Protein AF-A0A354SPX0-F1 (afdb_monomer_lite)

Sequence (145 aa):
MRGGDDRYDRNASGKMFSLKDVNGNTIRYYIISDTAVHVVNKATSGDYYVWKNSGDDSKAYKGDIVIPETVTHPDTKKKYKVTGLWCLNDSNGTFDQCTQLRSVYLPKYIEKIFITSMFSYCYNLRYVVINSKFKGFHGGVEISE

Foldseek 3Di:
DPPDPPLPPLPCVFDKDWDQDPVRWIWIWGDDDLAEIETAQDDPPDDDDPPPPPPPLVRADAEEEEDDQWDADPPPRDIHGYAAYDYSDQPEARRALSCRYAEYEDHQNPAAYDDDHNNHNNNNHDYYHHDPDHCDYPPDDGDDD

Structure (mmCIF, N/CA/C/O backbone):
data_AF-A0A354SPX0-F1
#
_entry.id   AF-A0A354SPX0-F1
#
loop_
_atom_site.group_PDB
_atom_site.id
_atom_site.type_symbol
_atom_site.label_atom_id
_atom_site.label_alt_id
_atom_site.label_comp_id
_atom_site.label_asym_id
_atom_site.label_entity_id
_atom_site.label_seq_id
_atom_site.pdbx_PDB_ins_code
_atom_site.Cartn_x
_atom_site.Cartn_y
_atom_site.Cartn_z
_atom_site.occupancy
_atom_site.B_iso_or_equiv
_atom_site.auth_seq_id
_atom_site.auth_comp_id
_atom_site.auth_asym_id
_atom_site.auth_atom_id
_atom_site.pdbx_PDB_model_num
ATOM 1 N N . MET A 1 1 ? -5.718 34.292 -4.334 1.00 31.50 1 MET A N 1
ATOM 2 C CA . MET A 1 1 ? -6.144 33.315 -3.311 1.00 31.50 1 MET A CA 1
ATOM 3 C C . MET A 1 1 ? -5.526 31.981 -3.697 1.00 31.50 1 MET A C 1
ATOM 5 O O . MET A 1 1 ? -5.979 31.374 -4.654 1.00 31.50 1 MET A O 1
ATOM 9 N N . ARG A 1 2 ? -4.389 31.612 -3.093 1.00 33.09 2 ARG A N 1
ATOM 10 C CA . ARG A 1 2 ? -3.736 30.325 -3.380 1.00 33.09 2 ARG A CA 1
ATOM 11 C C . ARG A 1 2 ? -4.524 29.270 -2.610 1.00 33.09 2 ARG A C 1
ATOM 13 O O . ARG A 1 2 ? -4.612 29.375 -1.390 1.00 33.09 2 ARG A O 1
ATOM 20 N N . GLY A 1 3 ? -5.177 28.372 -3.349 1.00 32.16 3 GLY A N 1
ATOM 21 C CA . GLY A 1 3 ? -5.943 27.258 -2.800 1.00 32.16 3 GLY A CA 1
ATOM 22 C C . GLY A 1 3 ? -5.096 26.478 -1.805 1.00 32.16 3 GLY A C 1
ATOM 23 O O . GLY A 1 3 ? -3.888 26.340 -2.010 1.00 32.16 3 GLY A O 1
ATOM 24 N N . GLY A 1 4 ? -5.737 26.075 -0.708 1.00 29.98 4 GLY A N 1
ATOM 25 C CA . GLY A 1 4 ? -5.129 25.319 0.376 1.00 29.98 4 GLY A CA 1
ATOM 26 C C . GLY A 1 4 ? -4.312 24.174 -0.192 1.00 29.98 4 GLY A C 1
ATOM 27 O O . GLY A 1 4 ? -4.817 23.318 -0.906 1.00 29.98 4 GLY A O 1
ATOM 28 N N . ASP A 1 5 ? -3.019 24.243 0.070 1.00 37.41 5 ASP A N 1
ATOM 29 C CA . ASP A 1 5 ? -2.096 23.160 -0.169 1.00 37.41 5 ASP A CA 1
ATOM 30 C C . ASP A 1 5 ? -2.501 22.058 0.813 1.00 37.41 5 ASP A C 1
ATOM 32 O O . ASP A 1 5 ? -2.275 22.197 2.019 1.00 37.41 5 ASP A O 1
ATOM 36 N N . ASP A 1 6 ? -3.172 21.020 0.308 1.00 41.50 6 ASP A N 1
ATOM 37 C CA . ASP A 1 6 ? -3.523 19.785 1.013 1.00 41.50 6 ASP A CA 1
ATOM 38 C C . ASP A 1 6 ? -2.241 19.004 1.362 1.00 41.50 6 ASP A C 1
ATOM 40 O O . ASP A 1 6 ? -2.118 17.817 1.047 1.00 41.50 6 ASP A O 1
ATOM 44 N N . ARG A 1 7 ? -1.260 19.671 1.996 1.00 42.81 7 ARG A N 1
ATOM 45 C CA . ARG A 1 7 ? -0.062 19.075 2.591 1.00 42.81 7 ARG A CA 1
ATOM 46 C C . ARG A 1 7 ? -0.538 18.163 3.697 1.00 42.81 7 ARG A C 1
ATOM 48 O O . ARG A 1 7 ? -0.654 18.554 4.860 1.00 42.81 7 ARG A O 1
ATOM 55 N N . TYR A 1 8 ? -0.876 16.968 3.251 1.00 48.19 8 TYR A N 1
ATOM 56 C CA . TYR A 1 8 ? -1.403 15.870 4.011 1.00 48.19 8 TYR A CA 1
ATOM 57 C C . TYR A 1 8 ? -0.534 15.684 5.247 1.00 48.19 8 TYR A C 1
ATOM 59 O O . TYR A 1 8 ? 0.693 15.749 5.164 1.00 48.19 8 TYR A O 1
ATOM 67 N N . ASP A 1 9 ? -1.201 15.565 6.390 1.00 41.53 9 ASP A N 1
ATOM 68 C CA . ASP A 1 9 ? -0.641 15.727 7.725 1.00 41.53 9 ASP A CA 1
ATOM 69 C C . ASP A 1 9 ? 0.754 15.091 7.858 1.00 41.53 9 ASP A C 1
ATOM 71 O O . ASP A 1 9 ? 0.915 13.869 7.928 1.00 41.53 9 ASP A O 1
ATOM 75 N N . ARG A 1 10 ? 1.784 15.948 7.899 1.00 45.09 10 ARG A N 1
ATOM 76 C CA . ARG A 1 10 ? 3.189 15.564 8.127 1.00 45.09 10 ARG A CA 1
ATOM 77 C C . ARG A 1 10 ? 3.398 14.916 9.505 1.00 45.09 10 ARG A C 1
ATOM 79 O O . ARG A 1 10 ? 4.503 14.472 9.800 1.00 45.09 10 ARG A O 1
ATOM 86 N N . ASN A 1 11 ? 2.335 14.808 10.307 1.00 43.41 11 ASN A N 1
ATOM 87 C CA . ASN A 1 11 ? 2.271 14.101 11.575 1.00 43.41 11 ASN A CA 1
ATOM 88 C C . ASN A 1 11 ? 1.449 12.805 11.494 1.00 43.41 11 ASN A C 1
ATOM 90 O O . ASN A 1 11 ? 0.682 12.516 12.417 1.00 43.41 11 ASN A O 1
ATOM 94 N N . ALA A 1 12 ? 1.638 11.968 10.466 1.00 48.12 12 ALA A N 1
ATOM 95 C CA . ALA A 1 12 ? 1.265 10.549 10.534 1.00 48.12 12 ALA A CA 1
ATOM 96 C C . ALA A 1 12 ? 2.129 9.814 11.591 1.00 48.12 12 ALA A C 1
ATOM 98 O O . ALA A 1 12 ? 2.920 8.924 11.305 1.00 48.12 12 ALA A O 1
ATOM 99 N N . SER A 1 13 ? 1.948 10.212 12.848 1.00 45.59 13 SER A N 1
ATOM 100 C CA . SER A 1 13 ? 2.392 9.596 14.096 1.00 45.59 13 SER A CA 1
ATOM 101 C C . SER A 1 13 ? 1.620 8.304 14.401 1.00 45.59 13 SER A C 1
ATOM 103 O O . SER A 1 13 ? 1.838 7.663 15.429 1.00 45.59 13 SER A O 1
ATOM 105 N N . GLY A 1 14 ? 0.714 7.898 13.505 1.00 60.34 14 GLY A N 1
ATOM 106 C CA . GLY A 1 14 ? -0.043 6.662 13.604 1.00 60.34 14 GLY A CA 1
ATOM 107 C C . GLY A 1 14 ? 0.868 5.444 13.493 1.00 60.34 14 GLY A C 1
ATOM 108 O O . GLY A 1 14 ? 1.741 5.367 12.635 1.00 60.34 14 GLY A O 1
ATOM 109 N N . LYS A 1 15 ? 0.651 4.455 14.358 1.00 76.31 15 LYS A N 1
ATOM 110 C CA . LYS A 1 15 ? 1.274 3.131 14.254 1.00 76.31 15 LYS A CA 1
ATOM 111 C C . LYS A 1 15 ? 1.022 2.557 12.851 1.00 76.31 15 LYS A C 1
ATOM 113 O O . LYS A 1 15 ? -0.124 2.474 12.414 1.00 76.31 15 LYS A O 1
ATOM 118 N N . MET A 1 16 ? 2.084 2.154 12.154 1.00 82.12 16 MET A N 1
ATOM 119 C CA . MET A 1 16 ? 1.961 1.431 10.887 1.00 82.12 16 MET A CA 1
ATOM 120 C C . MET A 1 16 ? 1.554 -0.015 11.167 1.00 82.12 16 MET A C 1
ATOM 122 O O . MET A 1 16 ? 2.103 -0.665 12.060 1.00 82.12 16 MET A O 1
ATOM 126 N N . PHE A 1 17 ? 0.637 -0.533 10.363 1.00 86.00 17 PHE A N 1
ATOM 127 C CA . PHE A 1 17 ? 0.220 -1.926 10.412 1.00 86.00 17 PHE A CA 1
ATOM 128 C C . PHE A 1 17 ? 0.634 -2.650 9.136 1.00 86.00 17 PHE A C 1
ATOM 130 O O . PHE A 1 17 ? 0.912 -2.036 8.103 1.00 86.00 17 PHE A O 1
ATOM 137 N N . SER A 1 18 ? 0.669 -3.977 9.208 1.00 88.31 18 SER A N 1
ATOM 138 C CA . SER A 1 18 ? 0.931 -4.810 8.045 1.00 88.31 18 SER A CA 1
ATOM 139 C C . SER A 1 18 ? 0.104 -6.083 8.055 1.00 88.31 18 SER A C 1
ATOM 141 O O . SER A 1 18 ? -0.158 -6.641 9.119 1.00 88.31 18 SER A O 1
ATOM 143 N N . LEU A 1 19 ? -0.238 -6.565 6.867 1.00 89.94 19 LEU A N 1
ATOM 144 C CA . LEU A 1 19 ? -0.911 -7.843 6.643 1.00 89.94 19 LEU A CA 1
ATOM 145 C C . LEU A 1 19 ? -0.291 -8.580 5.457 1.00 89.94 19 LEU A C 1
ATOM 147 O O . LEU A 1 19 ? 0.558 -8.028 4.757 1.00 89.94 19 LEU A O 1
ATOM 151 N N . LYS A 1 20 ? -0.733 -9.818 5.230 1.00 91.25 20 LYS A N 1
ATOM 152 C CA . LYS A 1 20 ? -0.407 -10.584 4.027 1.00 91.25 20 LYS A CA 1
ATOM 153 C C . LYS A 1 20 ? -1.553 -10.528 3.024 1.00 91.25 20 LYS A C 1
ATOM 155 O O . LYS A 1 20 ? -2.700 -10.730 3.417 1.00 91.25 20 LYS A O 1
ATOM 160 N N . ASP A 1 21 ? -1.244 -10.231 1.765 1.00 89.75 21 ASP A N 1
ATOM 161 C CA . ASP A 1 21 ? -2.204 -10.428 0.680 1.00 89.75 21 ASP A CA 1
ATOM 162 C C . ASP A 1 21 ? -2.401 -11.922 0.372 1.00 89.75 21 ASP A C 1
ATOM 164 O O . ASP A 1 21 ? -1.777 -12.795 0.983 1.00 89.75 21 ASP A O 1
ATOM 168 N N . VAL A 1 22 ? -3.273 -12.218 -0.594 1.00 88.44 22 VAL A N 1
ATOM 169 C CA . VAL A 1 22 ? -3.565 -13.595 -1.026 1.00 88.44 22 VAL A CA 1
ATOM 170 C C . VAL A 1 22 ? -2.352 -14.317 -1.627 1.00 88.44 22 VAL A C 1
ATOM 172 O O . VAL A 1 22 ? -2.333 -15.542 -1.647 1.00 88.44 22 VAL A O 1
ATOM 175 N N . ASN A 1 23 ? -1.331 -13.573 -2.060 1.00 88.44 23 ASN A N 1
ATOM 176 C CA . ASN A 1 23 ? -0.087 -14.090 -2.627 1.00 88.44 23 ASN A CA 1
ATOM 177 C C . ASN A 1 23 ? 1.051 -14.151 -1.584 1.00 88.44 23 ASN A C 1
ATOM 179 O O . ASN A 1 23 ? 2.184 -14.494 -1.917 1.00 88.44 23 ASN A O 1
ATOM 183 N N . GLY A 1 24 ? 0.779 -13.826 -0.313 1.00 87.19 24 GLY A N 1
ATOM 184 C CA . GLY A 1 24 ? 1.767 -13.828 0.769 1.00 87.19 24 GLY A CA 1
ATOM 185 C C . GLY A 1 24 ? 2.662 -12.580 0.832 1.00 87.19 24 GLY A C 1
ATOM 186 O O . GLY A 1 24 ? 3.579 -12.516 1.668 1.00 87.19 24 GLY A O 1
ATOM 187 N N . ASN A 1 25 ? 2.399 -11.558 0.015 1.00 87.31 25 ASN A N 1
ATOM 188 C CA . ASN A 1 25 ? 3.121 -10.290 0.047 1.00 87.31 25 ASN A CA 1
ATOM 189 C C . ASN A 1 25 ? 2.706 -9.455 1.252 1.00 87.31 25 ASN A C 1
ATOM 191 O O . ASN A 1 25 ? 1.548 -9.442 1.663 1.00 87.31 25 ASN A O 1
ATOM 195 N N . THR A 1 26 ? 3.656 -8.721 1.826 1.00 87.50 26 THR A N 1
ATOM 196 C CA . THR A 1 26 ? 3.363 -7.817 2.940 1.00 87.50 26 THR A CA 1
ATOM 197 C C . THR A 1 26 ? 2.763 -6.512 2.421 1.00 87.50 26 THR A C 1
ATOM 199 O O . THR A 1 26 ? 3.469 -5.737 1.785 1.00 87.50 26 THR A O 1
ATOM 202 N N . ILE A 1 27 ? 1.507 -6.230 2.767 1.00 87.19 27 ILE A N 1
ATOM 203 C CA . ILE A 1 27 ? 0.866 -4.925 2.561 1.00 87.19 27 ILE A CA 1
ATOM 204 C C . ILE A 1 27 ? 1.027 -4.098 3.829 1.00 87.19 27 ILE A C 1
ATOM 206 O O . ILE A 1 27 ? 0.723 -4.582 4.920 1.00 87.19 27 ILE A O 1
ATOM 210 N N . ARG A 1 28 ? 1.484 -2.852 3.694 1.00 87.31 28 ARG A N 1
ATOM 211 C CA . ARG A 1 28 ? 1.631 -1.903 4.808 1.00 87.31 28 ARG A CA 1
ATOM 212 C C . ARG A 1 28 ? 0.581 -0.811 4.702 1.00 87.31 28 ARG A C 1
ATOM 214 O O . ARG A 1 28 ? 0.306 -0.346 3.599 1.00 87.31 28 ARG A O 1
ATOM 221 N N . TYR A 1 29 ? 0.008 -0.400 5.828 1.00 86.38 29 TYR A N 1
ATOM 222 C CA . TYR A 1 29 ? -1.041 0.614 5.839 1.00 86.38 29 TYR A CA 1
ATOM 223 C C . TYR A 1 29 ? -1.074 1.439 7.128 1.00 86.38 29 TYR A C 1
ATOM 225 O O . TYR A 1 29 ? -0.622 0.992 8.187 1.00 86.38 29 TYR A O 1
ATOM 233 N N . TYR A 1 30 ? -1.673 2.625 7.030 1.00 85.69 30 TYR A N 1
ATOM 234 C CA . TYR A 1 30 ? -2.066 3.457 8.167 1.00 85.69 30 TYR A CA 1
ATOM 235 C C . TYR A 1 30 ? -3.582 3.551 8.255 1.00 85.69 30 TYR A C 1
ATOM 237 O O . TYR A 1 30 ? -4.271 3.564 7.235 1.00 85.69 30 TYR A O 1
ATOM 245 N N . ILE A 1 31 ? -4.091 3.624 9.482 1.00 86.75 31 ILE A N 1
ATOM 246 C CA . ILE A 1 31 ? -5.483 3.978 9.762 1.00 86.75 31 ILE A CA 1
ATOM 247 C C . ILE A 1 31 ? -5.585 5.495 9.719 1.00 86.75 31 ILE A C 1
ATOM 249 O O . ILE A 1 31 ? -4.812 6.178 10.384 1.00 86.75 31 ILE A O 1
ATOM 253 N N . ILE A 1 32 ? -6.521 5.998 8.922 1.00 82.69 32 ILE A N 1
ATOM 254 C CA . ILE A 1 32 ? -6.637 7.431 8.616 1.00 82.69 32 ILE A CA 1
ATOM 255 C C . ILE A 1 32 ? -7.912 8.043 9.198 1.00 82.69 32 ILE A C 1
ATOM 257 O O . ILE A 1 32 ? -8.027 9.252 9.348 1.00 82.69 32 ILE A O 1
ATOM 261 N N . SER A 1 33 ? -8.878 7.186 9.520 1.00 86.38 33 SER A N 1
ATOM 262 C CA . SER A 1 33 ? -10.142 7.522 10.154 1.00 86.38 33 SER A CA 1
ATOM 263 C C . SER A 1 33 ? -10.663 6.299 10.907 1.00 86.38 33 SER A C 1
ATOM 265 O O . SER A 1 33 ? -10.041 5.235 10.946 1.00 86.38 33 SER A O 1
ATOM 267 N N . ASP A 1 34 ? -11.851 6.414 11.478 1.00 87.56 34 ASP A N 1
ATOM 268 C CA . ASP A 1 34 ? -12.560 5.299 12.090 1.00 87.56 34 ASP A CA 1
ATOM 269 C C . ASP A 1 34 ? -12.955 4.179 11.106 1.00 87.56 34 ASP A C 1
ATOM 271 O O . ASP A 1 34 ? -13.322 3.095 11.557 1.00 87.56 34 ASP A O 1
ATOM 275 N N . THR A 1 35 ? -12.888 4.410 9.795 1.00 89.19 35 THR A N 1
ATOM 276 C CA . THR A 1 35 ? -13.458 3.532 8.759 1.00 89.19 35 THR A CA 1
ATOM 277 C C . THR A 1 35 ? -12.514 3.251 7.593 1.00 89.19 35 THR A C 1
ATOM 279 O O . THR A 1 35 ? -12.772 2.324 6.818 1.00 89.19 35 THR A O 1
ATOM 282 N N . ALA A 1 36 ? -11.416 3.997 7.472 1.00 88.19 36 ALA A N 1
ATOM 283 C CA . ALA A 1 36 ? -10.551 3.971 6.302 1.00 88.19 36 ALA A CA 1
ATOM 284 C C . ALA A 1 36 ? -9.070 3.758 6.640 1.00 88.19 36 ALA A C 1
ATOM 286 O O . ALA A 1 36 ? -8.561 4.192 7.679 1.00 88.19 36 ALA A O 1
ATOM 287 N N . VAL A 1 37 ? -8.378 3.093 5.714 1.00 87.88 37 VAL A N 1
ATOM 288 C CA . VAL A 1 37 ? -6.927 2.915 5.713 1.00 87.88 37 VAL A CA 1
ATOM 289 C C . VAL A 1 37 ? -6.335 3.257 4.358 1.00 87.88 37 VAL A C 1
ATOM 291 O O . VAL A 1 37 ? -6.988 3.126 3.318 1.00 87.88 37 VAL A O 1
ATOM 294 N N . HIS A 1 38 ? -5.067 3.645 4.381 1.00 86.19 38 HIS A N 1
ATOM 295 C CA . HIS A 1 38 ? -4.285 3.921 3.186 1.00 86.19 38 HIS A CA 1
ATOM 296 C C . HIS A 1 38 ? -3.046 3.040 3.135 1.00 86.19 38 HIS A C 1
ATOM 298 O O . HIS A 1 38 ? -2.354 2.878 4.142 1.00 86.19 38 HIS A O 1
ATOM 304 N N . VAL A 1 39 ? -2.782 2.462 1.962 1.00 86.31 39 VAL A N 1
ATOM 305 C CA . VAL A 1 39 ? -1.620 1.595 1.725 1.00 86.31 39 VAL A CA 1
ATOM 306 C C . VAL A 1 39 ? -0.393 2.436 1.403 1.00 86.31 39 VAL A C 1
ATOM 308 O O . VAL A 1 39 ? -0.484 3.440 0.698 1.00 86.31 39 VAL A O 1
ATOM 311 N N . VAL A 1 40 ? 0.760 2.001 1.909 1.00 80.19 40 VAL A N 1
ATOM 312 C CA . VAL A 1 40 ? 2.044 2.698 1.781 1.00 80.19 40 VAL A CA 1
ATOM 313 C C . VAL A 1 40 ? 3.167 1.746 1.362 1.00 80.19 40 VAL A C 1
ATOM 315 O O . VAL A 1 40 ? 3.093 0.536 1.590 1.00 80.19 40 VAL A O 1
ATOM 318 N N . ASN A 1 41 ? 4.227 2.285 0.753 1.00 72.75 41 ASN A N 1
ATOM 319 C CA . ASN A 1 41 ? 5.398 1.505 0.328 1.00 72.75 41 ASN A CA 1
ATOM 320 C C . ASN A 1 41 ? 6.382 1.259 1.479 1.00 72.75 41 ASN A C 1
ATOM 322 O O . ASN A 1 41 ? 6.812 0.132 1.717 1.00 72.75 41 ASN A O 1
ATOM 326 N N . LYS A 1 42 ? 6.719 2.295 2.254 1.00 67.06 42 LYS A N 1
ATOM 327 C CA . LYS A 1 42 ? 7.857 2.254 3.179 1.00 67.06 42 LYS A CA 1
ATOM 328 C C . LYS A 1 42 ? 7.493 2.830 4.541 1.00 67.06 42 LYS A C 1
ATOM 330 O O . LYS A 1 42 ? 6.937 3.916 4.628 1.00 67.06 42 LYS A O 1
ATOM 335 N N . ALA A 1 43 ? 7.851 2.095 5.594 1.00 48.66 43 ALA A N 1
ATOM 336 C CA . ALA A 1 43 ? 7.910 2.642 6.940 1.00 48.66 43 ALA A CA 1
ATOM 337 C C . ALA A 1 43 ? 8.966 3.747 6.949 1.00 48.66 43 ALA A C 1
ATOM 339 O O . ALA A 1 43 ? 10.138 3.477 6.668 1.00 48.66 43 ALA A O 1
ATOM 340 N N . THR A 1 44 ? 8.563 4.967 7.272 1.00 44.41 44 THR A N 1
ATOM 341 C CA . THR A 1 44 ? 9.479 5.995 7.749 1.00 44.41 44 THR A CA 1
ATOM 342 C C . THR A 1 44 ? 10.081 5.485 9.056 1.00 44.41 44 THR A C 1
ATOM 344 O O . THR A 1 44 ? 9.488 5.606 10.124 1.00 44.41 44 THR A O 1
ATOM 347 N N . SER A 1 45 ? 11.258 4.855 8.994 1.00 41.47 45 SER A N 1
ATOM 348 C CA . SER A 1 45 ? 12.166 4.978 10.133 1.00 41.47 45 SER A CA 1
ATOM 349 C C . SER A 1 45 ? 12.425 6.471 10.274 1.00 41.47 45 SER A C 1
ATOM 351 O O . SER A 1 45 ? 12.706 7.099 9.253 1.00 41.47 45 SER A O 1
ATOM 353 N N . GLY A 1 46 ? 12.221 6.999 11.480 1.00 43.72 46 GLY A N 1
ATOM 354 C CA . GLY A 1 46 ? 12.262 8.421 11.798 1.00 43.72 46 GLY A CA 1
ATOM 355 C C . GLY A 1 46 ? 13.317 9.197 11.016 1.00 43.72 46 GLY A C 1
ATOM 356 O O . GLY A 1 46 ? 14.412 8.702 10.760 1.00 43.72 46 GLY A O 1
ATOM 357 N N . ASP A 1 47 ? 12.926 10.414 10.666 1.00 34.25 47 ASP A N 1
ATOM 358 C CA . ASP A 1 47 ? 13.747 11.450 10.056 1.00 34.25 47 ASP A CA 1
ATOM 359 C C . ASP A 1 47 ? 13.968 11.310 8.546 1.00 34.25 47 ASP A C 1
ATOM 361 O O . ASP A 1 47 ? 14.858 10.626 8.057 1.00 34.25 47 ASP A O 1
ATOM 365 N N . TYR A 1 48 ? 13.175 12.111 7.828 1.00 39.69 48 TYR A N 1
ATOM 366 C CA . TYR A 1 48 ? 13.522 12.725 6.549 1.00 39.69 48 TYR A CA 1
ATOM 367 C C . TYR A 1 48 ? 13.637 11.803 5.323 1.00 39.69 48 TYR A C 1
ATOM 369 O O . TYR A 1 48 ? 14.375 10.829 5.300 1.00 39.69 48 TYR A O 1
ATOM 377 N N . TYR A 1 49 ? 12.904 12.173 4.266 1.00 43.25 49 TYR A N 1
ATOM 378 C CA . TYR A 1 49 ? 13.045 11.794 2.853 1.00 43.25 49 TYR A CA 1
ATOM 379 C C . TYR A 1 49 ? 14.319 11.021 2.489 1.00 43.25 49 TYR A C 1
ATOM 381 O O . TYR A 1 49 ? 15.237 11.563 1.871 1.00 43.25 49 TYR A O 1
ATOM 389 N N . VAL A 1 50 ? 14.370 9.724 2.791 1.00 37.50 50 VAL A N 1
ATOM 390 C CA . VAL A 1 50 ? 15.446 8.910 2.247 1.00 37.50 50 VAL A CA 1
ATOM 391 C C . VAL A 1 50 ? 15.003 8.436 0.873 1.00 37.50 50 VAL A C 1
ATOM 393 O O . VAL A 1 50 ? 14.443 7.343 0.724 1.00 37.50 50 VAL A O 1
ATOM 396 N N . TRP A 1 51 ? 15.322 9.263 -0.131 1.00 38.66 51 TRP A N 1
ATOM 397 C CA . TRP A 1 51 ? 15.686 8.814 -1.475 1.00 38.66 51 TRP A CA 1
ATOM 398 C C . TRP A 1 51 ? 16.920 7.929 -1.329 1.00 38.66 51 TRP A C 1
ATOM 400 O O . TRP A 1 51 ? 18.057 8.293 -1.621 1.00 38.66 51 TRP A O 1
ATOM 410 N N . LYS A 1 52 ? 16.713 6.759 -0.737 1.00 40.53 52 LYS A N 1
ATOM 411 C CA . LYS A 1 52 ? 17.743 5.757 -0.681 1.00 40.53 52 LYS A CA 1
ATOM 412 C C . LYS A 1 52 ? 17.603 5.023 -1.995 1.00 40.53 52 LYS A C 1
ATOM 414 O O . LYS A 1 52 ? 16.922 4.012 -2.078 1.00 40.53 52 LYS A O 1
ATOM 419 N N . ASN A 1 53 ? 18.372 5.520 -2.954 1.00 43.56 53 ASN A N 1
ATOM 420 C CA . ASN A 1 53 ? 19.107 4.729 -3.933 1.00 43.56 53 ASN A CA 1
ATOM 421 C C . ASN A 1 53 ? 20.000 3.666 -3.229 1.00 43.56 53 ASN A C 1
ATOM 423 O O . ASN A 1 53 ? 21.133 3.417 -3.619 1.00 43.56 53 ASN A O 1
ATOM 427 N N . SER A 1 54 ? 19.551 3.084 -2.113 1.00 43.66 54 SER A N 1
ATOM 428 C CA . SER A 1 54 ? 20.118 1.868 -1.572 1.00 43.66 54 SER A CA 1
ATOM 429 C C . SER A 1 54 ? 19.296 0.782 -2.221 1.00 43.66 54 SER A C 1
ATOM 431 O O . SER A 1 54 ? 18.100 0.721 -1.937 1.00 43.66 54 SER A O 1
ATOM 433 N N . GLY A 1 55 ? 19.911 -0.046 -3.060 1.00 47.69 55 GLY A N 1
ATOM 434 C CA . GLY A 1 55 ? 19.320 -1.259 -3.634 1.00 47.69 55 GLY A CA 1
ATOM 435 C C . GLY A 1 55 ? 18.903 -2.311 -2.594 1.00 47.69 55 GLY A C 1
ATOM 436 O O . GLY A 1 55 ? 19.067 -3.505 -2.815 1.00 47.69 55 GLY A O 1
ATOM 437 N N . ASP A 1 56 ? 18.394 -1.879 -1.440 1.00 54.84 56 ASP A N 1
ATOM 438 C CA . ASP A 1 56 ? 17.681 -2.683 -0.471 1.00 54.84 56 ASP A CA 1
ATOM 439 C C . ASP A 1 56 ? 16.219 -2.825 -0.918 1.00 54.84 56 ASP A C 1
ATOM 441 O O . ASP A 1 56 ? 15.278 -2.266 -0.347 1.00 54.84 56 ASP A O 1
ATOM 445 N N . ASP A 1 57 ? 16.046 -3.636 -1.957 1.00 59.97 57 ASP A N 1
ATOM 446 C CA . ASP A 1 57 ? 14.752 -4.107 -2.436 1.00 59.97 57 ASP A CA 1
ATOM 447 C C . ASP A 1 57 ? 14.065 -5.029 -1.413 1.00 59.97 57 ASP A C 1
ATOM 449 O O . ASP A 1 57 ? 12.985 -5.548 -1.693 1.00 59.97 57 ASP A O 1
ATOM 453 N N . SER A 1 58 ? 14.647 -5.313 -0.235 1.00 64.12 58 SER A N 1
ATOM 454 C CA . SER A 1 58 ? 14.075 -6.284 0.716 1.00 64.12 58 SER A CA 1
ATOM 455 C C . SER A 1 58 ? 12.667 -5.910 1.181 1.00 64.12 58 SER A C 1
ATOM 457 O O . SER A 1 58 ? 11.886 -6.790 1.545 1.00 64.12 58 SER A O 1
ATOM 459 N N . LYS A 1 59 ? 12.320 -4.617 1.136 1.00 65.56 59 LYS A N 1
ATOM 460 C CA . LYS A 1 59 ? 11.013 -4.101 1.563 1.00 65.56 59 LYS A CA 1
ATOM 461 C C . LYS A 1 59 ? 10.138 -3.586 0.425 1.00 65.56 59 LYS A C 1
ATOM 463 O O . LYS A 1 59 ? 8.971 -3.305 0.707 1.00 65.56 59 LYS A O 1
ATOM 468 N N . ALA A 1 60 ? 10.665 -3.488 -0.796 1.00 75.88 60 ALA A N 1
ATOM 469 C CA . ALA A 1 60 ? 9.899 -3.105 -1.976 1.00 75.88 60 ALA A CA 1
ATOM 470 C C . ALA A 1 60 ? 8.839 -4.166 -2.301 1.00 75.88 60 ALA A C 1
ATOM 472 O O . ALA A 1 60 ? 8.999 -5.346 -1.972 1.00 75.88 60 ALA A O 1
ATOM 473 N N . TYR A 1 61 ? 7.755 -3.751 -2.951 1.00 84.62 61 TYR A N 1
ATOM 474 C CA . TYR A 1 61 ? 6.769 -4.688 -3.472 1.00 84.62 61 TYR A CA 1
ATOM 475 C C . TYR A 1 61 ? 7.372 -5.523 -4.613 1.00 84.62 61 TYR A C 1
ATOM 477 O O . TYR A 1 61 ? 8.106 -5.006 -5.457 1.00 84.62 61 TYR A O 1
ATOM 485 N N . LYS A 1 62 ? 7.076 -6.827 -4.631 1.00 86.81 62 LYS A N 1
ATOM 486 C CA . LYS A 1 62 ? 7.617 -7.790 -5.603 1.00 86.81 62 LYS A CA 1
ATOM 487 C C . LYS A 1 62 ? 6.515 -8.708 -6.102 1.00 86.81 62 LYS A C 1
ATOM 489 O O . LYS A 1 62 ? 5.589 -9.011 -5.359 1.00 86.81 62 LYS A O 1
ATOM 494 N N . GLY A 1 63 ? 6.661 -9.200 -7.329 1.00 90.31 63 GLY A N 1
ATOM 495 C CA . GLY A 1 63 ? 5.716 -10.144 -7.911 1.00 90.31 63 GLY A CA 1
ATOM 496 C C . GLY A 1 63 ? 4.334 -9.531 -8.107 1.00 90.31 63 GLY A C 1
ATOM 497 O O . GLY A 1 63 ? 4.218 -8.390 -8.546 1.00 90.31 63 GLY A O 1
ATOM 498 N N . ASP A 1 64 ? 3.299 -10.309 -7.822 1.00 91.56 64 ASP A N 1
ATOM 499 C CA . ASP A 1 64 ? 1.912 -9.927 -8.061 1.00 91.56 64 ASP A CA 1
ATOM 500 C C . ASP A 1 64 ? 1.275 -9.479 -6.748 1.00 91.56 64 ASP A C 1
ATOM 502 O O . ASP A 1 64 ? 1.107 -10.290 -5.839 1.00 91.56 64 ASP A O 1
ATOM 506 N N . ILE A 1 65 ? 0.944 -8.194 -6.636 1.00 91.00 65 ILE A N 1
ATOM 507 C CA . ILE A 1 65 ? 0.403 -7.588 -5.417 1.00 91.00 65 ILE A CA 1
ATOM 508 C C . ILE A 1 65 ? -1.109 -7.479 -5.514 1.00 91.00 65 ILE A C 1
ATOM 510 O O . ILE A 1 65 ? -1.632 -6.843 -6.429 1.00 91.00 65 ILE A O 1
ATOM 514 N N . VAL A 1 66 ? -1.812 -8.026 -4.525 1.00 91.31 66 VAL A N 1
ATOM 515 C CA . VAL A 1 66 ? -3.270 -7.917 -4.425 1.00 91.31 66 VAL A CA 1
ATOM 516 C C . VAL A 1 66 ? -3.634 -7.092 -3.204 1.00 91.31 66 VAL A C 1
ATOM 518 O O . VAL A 1 66 ? -3.579 -7.558 -2.069 1.00 91.31 66 VAL A O 1
ATOM 521 N N . ILE A 1 67 ? -4.033 -5.843 -3.419 1.00 90.56 67 ILE A N 1
ATOM 522 C CA . ILE A 1 67 ? -4.448 -4.988 -2.314 1.00 90.56 67 ILE A CA 1
ATOM 523 C C . ILE A 1 67 ? -5.900 -5.344 -1.951 1.00 90.56 67 ILE A C 1
ATOM 525 O O . ILE A 1 67 ? -6.784 -5.265 -2.807 1.00 90.56 67 ILE A O 1
ATOM 529 N N . PRO A 1 68 ? -6.183 -5.745 -0.699 1.00 91.38 68 PRO A N 1
ATOM 530 C CA . PRO A 1 68 ? -7.527 -6.159 -0.315 1.00 91.38 68 PRO A CA 1
ATOM 531 C C . PRO A 1 68 ? -8.486 -4.965 -0.244 1.00 91.38 68 PRO A C 1
ATOM 533 O O . PRO A 1 68 ? -8.081 -3.835 0.009 1.00 91.38 68 PRO A O 1
ATOM 536 N N . GLU A 1 69 ? -9.789 -5.214 -0.387 1.00 89.88 69 GLU A N 1
ATOM 537 C CA . GLU A 1 69 ? -10.812 -4.169 -0.207 1.00 89.88 69 GLU A CA 1
ATOM 538 C C . GLU A 1 69 ? -10.911 -3.669 1.236 1.00 89.88 69 GLU A C 1
ATOM 540 O O . GLU A 1 69 ? -11.283 -2.520 1.490 1.00 89.88 69 GLU A O 1
ATOM 545 N N . THR A 1 70 ? -10.602 -4.552 2.184 1.00 92.19 70 THR A N 1
ATOM 546 C CA . THR A 1 70 ? -10.673 -4.272 3.611 1.00 92.19 70 THR A CA 1
ATOM 547 C C . THR A 1 70 ? -9.501 -4.888 4.344 1.00 92.19 70 THR A C 1
ATOM 549 O O . THR A 1 70 ? -9.078 -5.996 4.020 1.00 92.19 70 THR A O 1
ATOM 552 N N . VAL A 1 71 ? -9.053 -4.220 5.398 1.00 92.00 71 VAL A N 1
ATOM 553 C CA . VAL A 1 71 ? -8.069 -4.750 6.343 1.00 92.00 71 VAL A CA 1
ATOM 554 C C . VAL A 1 71 ? -8.714 -4.943 7.707 1.00 92.00 71 VAL A C 1
ATOM 556 O O . VAL A 1 71 ? -9.668 -4.246 8.056 1.00 92.00 71 VAL A O 1
ATOM 559 N N . THR A 1 72 ? -8.197 -5.887 8.488 1.00 93.31 72 THR A N 1
ATOM 560 C CA . THR A 1 72 ? -8.655 -6.140 9.860 1.00 93.31 72 THR A CA 1
ATOM 561 C C . THR A 1 72 ? -7.543 -5.759 10.824 1.00 93.31 72 THR A C 1
ATOM 563 O O . THR A 1 72 ? -6.426 -6.254 10.697 1.00 93.31 72 THR A O 1
ATOM 566 N N . HIS A 1 73 ? -7.837 -4.888 11.789 1.00 90.25 73 HIS A N 1
ATOM 567 C CA . HIS A 1 73 ? -6.873 -4.508 12.815 1.00 90.25 73 HIS A CA 1
ATOM 568 C C . HIS A 1 73 ? -6.437 -5.744 13.618 1.00 90.25 73 HIS A C 1
ATOM 570 O O . HIS A 1 73 ? -7.303 -6.499 14.073 1.00 90.25 73 HIS A O 1
ATOM 576 N N . PRO A 1 74 ? -5.125 -5.954 13.838 1.00 86.62 74 PRO A N 1
ATOM 577 C CA . PRO A 1 74 ? -4.619 -7.164 14.487 1.00 86.62 74 PRO A CA 1
ATOM 578 C C . PRO A 1 74 ? -5.169 -7.339 15.907 1.00 86.62 74 PRO A C 1
ATOM 580 O O . PRO A 1 74 ? -5.634 -8.430 16.239 1.00 86.62 74 PRO A O 1
ATOM 583 N N . ASP A 1 75 ? -5.193 -6.256 16.689 1.00 88.94 75 ASP A N 1
ATOM 584 C CA . ASP A 1 75 ? -5.639 -6.278 18.089 1.00 88.94 75 ASP A CA 1
ATOM 585 C C . ASP A 1 75 ? -7.171 -6.174 18.220 1.00 88.94 75 ASP A C 1
ATOM 587 O O . ASP A 1 75 ? -7.823 -7.094 18.703 1.00 88.94 75 ASP A O 1
ATOM 591 N N . THR A 1 76 ? -7.776 -5.087 17.727 1.00 90.88 76 THR A N 1
ATOM 592 C CA . THR A 1 76 ? -9.208 -4.792 17.938 1.00 90.88 76 THR A CA 1
ATOM 593 C C . THR A 1 76 ? -10.165 -5.586 17.050 1.00 90.88 76 THR A C 1
ATOM 595 O O . THR A 1 76 ? -11.375 -5.515 17.245 1.00 90.88 76 THR A O 1
ATOM 598 N N . LYS A 1 77 ? -9.656 -6.288 16.027 1.00 92.69 77 LYS A N 1
ATOM 599 C CA . LYS A 1 77 ? -10.445 -6.971 14.980 1.00 92.69 77 LYS A CA 1
ATOM 600 C C . LYS A 1 77 ? -11.398 -6.062 14.194 1.00 92.69 77 LYS A C 1
ATOM 602 O O . LYS A 1 77 ? -12.197 -6.546 13.391 1.00 92.69 77 LYS A O 1
ATOM 607 N N . LYS A 1 78 ? -11.293 -4.742 14.363 1.00 93.44 78 LYS A N 1
ATOM 608 C CA . LYS A 1 78 ? -12.077 -3.768 13.606 1.00 93.44 78 LYS A CA 1
ATOM 609 C C . LYS A 1 78 ? -11.674 -3.800 12.132 1.00 93.44 78 LYS A C 1
ATOM 611 O O . LYS A 1 78 ? -10.488 -3.871 11.808 1.00 93.44 78 LYS A O 1
ATOM 616 N N . LYS A 1 79 ? -12.669 -3.753 11.244 1.00 94.69 79 LYS A N 1
ATOM 617 C CA . LYS A 1 79 ? -12.474 -3.733 9.791 1.00 94.69 79 LYS A CA 1
ATOM 618 C C . LYS A 1 79 ? -12.435 -2.301 9.268 1.00 94.69 79 LYS A C 1
ATOM 620 O O . LYS A 1 79 ? -13.239 -1.473 9.688 1.00 94.69 79 LYS A O 1
ATOM 625 N N . TYR A 1 80 ? -11.543 -2.051 8.318 1.00 92.56 80 TYR A N 1
ATOM 626 C CA . TYR A 1 80 ? -11.375 -0.764 7.645 1.00 92.56 80 TYR A CA 1
ATOM 627 C C . TYR A 1 80 ? -11.360 -0.972 6.137 1.00 92.56 80 TYR A C 1
ATOM 629 O O . TYR A 1 80 ? -10.837 -1.982 5.667 1.00 92.56 80 TYR A O 1
ATOM 637 N N . LYS A 1 81 ? -11.905 -0.021 5.378 1.00 92.25 81 LYS A N 1
ATOM 638 C CA . LYS A 1 81 ? -11.840 -0.020 3.911 1.00 92.25 81 LYS A CA 1
ATOM 639 C C . LYS A 1 81 ? -10.498 0.528 3.441 1.00 92.25 81 LYS A C 1
ATOM 641 O O . LYS A 1 81 ? -10.008 1.502 4.005 1.00 92.25 81 LYS A O 1
ATOM 646 N N . VAL A 1 82 ? -9.935 -0.061 2.389 1.00 88.88 82 VAL A N 1
ATOM 647 C CA . VAL A 1 82 ? -8.767 0.507 1.706 1.00 88.88 82 VAL A CA 1
ATOM 648 C C . VAL A 1 82 ? -9.244 1.565 0.719 1.00 88.88 82 VAL A C 1
ATOM 650 O O . VAL A 1 82 ? -9.816 1.231 -0.317 1.00 88.88 82 VAL A O 1
ATOM 653 N N . THR A 1 83 ? -9.037 2.835 1.061 1.00 85.94 83 THR A N 1
ATOM 654 C CA . THR A 1 83 ? -9.598 3.980 0.319 1.00 85.94 83 THR A CA 1
ATOM 655 C C . THR A 1 83 ? -8.580 4.742 -0.513 1.00 85.94 83 THR A C 1
ATOM 657 O O . THR A 1 83 ? -8.951 5.584 -1.332 1.00 85.94 83 THR A O 1
ATOM 660 N N . GLY A 1 84 ? -7.294 4.446 -0.346 1.00 82.31 84 GLY A N 1
ATOM 661 C CA . GLY A 1 84 ? -6.266 5.092 -1.137 1.00 82.31 84 GLY A CA 1
ATOM 662 C C . GLY A 1 84 ? -4.891 4.469 -1.003 1.00 82.31 84 GLY A C 1
ATOM 663 O O . GLY A 1 84 ? -4.613 3.630 -0.140 1.00 82.31 84 GLY A O 1
ATOM 664 N N . LEU A 1 85 ? -4.036 4.925 -1.907 1.00 81.19 85 LEU A N 1
ATOM 665 C CA . LEU A 1 85 ? -2.611 4.657 -1.928 1.00 81.19 85 LEU A CA 1
ATOM 666 C C . LEU A 1 85 ? -1.904 5.970 -1.648 1.00 81.19 85 LEU A C 1
ATOM 668 O O . LEU A 1 85 ? -2.212 6.979 -2.286 1.00 81.19 85 LEU A O 1
ATOM 672 N N . TRP A 1 86 ? -0.992 5.961 -0.685 1.00 73.81 86 TRP A N 1
ATOM 673 C CA . TRP A 1 86 ? -0.226 7.143 -0.328 1.00 73.81 86 TRP A CA 1
ATOM 674 C C . TRP A 1 86 ? 1.262 6.900 -0.433 1.00 73.81 86 TRP A C 1
ATOM 676 O O . TRP A 1 86 ? 1.779 5.827 -0.095 1.00 73.81 86 TRP A O 1
ATOM 686 N N . CYS A 1 87 ? 1.951 7.943 -0.877 1.00 62.34 87 CYS A N 1
ATOM 687 C CA . CYS A 1 87 ? 3.333 8.126 -0.515 1.00 62.34 87 CYS A CA 1
ATOM 688 C C . CYS A 1 87 ? 3.412 9.091 0.659 1.00 62.34 87 CYS A C 1
ATOM 690 O O . CYS A 1 87 ? 2.663 10.059 0.736 1.00 62.34 87 CYS A O 1
ATOM 692 N N . LEU A 1 88 ? 4.332 8.812 1.574 1.00 55.75 88 LEU A N 1
ATOM 693 C CA . LEU A 1 88 ? 4.597 9.657 2.735 1.00 55.75 88 LEU A CA 1
ATOM 694 C C . LEU A 1 88 ? 5.471 10.875 2.377 1.00 55.75 88 LEU A C 1
ATOM 696 O O . LEU A 1 88 ? 5.873 11.616 3.269 1.00 55.75 88 LEU A O 1
ATOM 700 N N . ASN A 1 89 ? 5.820 11.047 1.098 1.00 56.88 89 ASN A N 1
ATOM 701 C CA . ASN A 1 89 ? 6.678 12.111 0.603 1.00 56.88 89 ASN A CA 1
ATOM 702 C C . ASN A 1 89 ? 6.202 12.660 -0.756 1.00 56.88 89 ASN A C 1
ATOM 704 O O . ASN A 1 89 ? 5.614 11.933 -1.553 1.00 56.88 89 ASN A O 1
ATOM 708 N N . ASP A 1 90 ? 6.496 13.938 -1.017 1.00 54.88 90 ASP A N 1
ATOM 709 C CA . ASP A 1 90 ? 6.076 14.674 -2.224 1.00 54.88 90 ASP A CA 1
ATOM 710 C C . ASP A 1 90 ? 6.781 14.217 -3.520 1.00 54.88 90 ASP A C 1
ATOM 712 O O . ASP A 1 90 ? 6.474 14.713 -4.603 1.00 54.88 90 ASP A O 1
ATOM 716 N N . SER A 1 91 ? 7.747 13.295 -3.436 1.00 56.00 91 SER A N 1
ATOM 717 C CA . SER A 1 91 ? 8.643 12.960 -4.550 1.00 56.00 91 SER A CA 1
ATOM 718 C C . SER A 1 91 ? 8.517 11.532 -5.083 1.00 56.00 91 SER A C 1
ATOM 720 O O . SER A 1 91 ? 9.018 11.263 -6.174 1.00 56.00 91 SER A O 1
ATOM 722 N N . ASN A 1 92 ? 7.888 10.608 -4.351 1.00 63.69 92 ASN A N 1
ATOM 723 C CA . ASN A 1 92 ? 7.841 9.197 -4.734 1.00 63.69 92 ASN A CA 1
ATOM 724 C C . ASN A 1 92 ? 6.403 8.676 -4.726 1.00 63.69 92 ASN A C 1
ATOM 726 O O . ASN A 1 92 ? 5.521 9.215 -4.073 1.00 63.69 92 ASN A O 1
ATOM 730 N N . GLY A 1 93 ? 6.161 7.609 -5.472 1.00 71.38 93 GLY A N 1
ATOM 731 C CA . GLY A 1 93 ? 4.906 6.873 -5.511 1.00 71.38 93 GLY A CA 1
ATOM 732 C C . GLY A 1 93 ? 4.829 5.697 -4.534 1.00 71.38 93 GLY A C 1
ATOM 733 O O . GLY A 1 93 ? 5.851 5.150 -4.124 1.00 71.38 93 GLY A O 1
ATOM 734 N N . THR A 1 94 ? 3.618 5.206 -4.236 1.00 77.69 94 THR A N 1
ATOM 735 C CA . THR A 1 94 ? 3.410 3.975 -3.435 1.00 77.69 94 THR A CA 1
ATOM 736 C C . THR A 1 94 ? 4.064 2.727 -4.040 1.00 77.69 94 THR A C 1
ATOM 738 O O . THR A 1 94 ? 4.334 1.779 -3.310 1.00 77.69 94 THR A O 1
ATOM 741 N N . PHE A 1 95 ? 4.353 2.711 -5.339 1.00 82.00 95 PHE A N 1
ATOM 742 C CA . PHE A 1 95 ? 5.088 1.628 -5.993 1.00 82.00 95 PHE A CA 1
ATOM 743 C C . PHE A 1 95 ? 6.378 2.107 -6.656 1.00 82.00 95 PHE A C 1
ATOM 745 O O . PHE A 1 95 ? 6.994 1.344 -7.387 1.00 82.00 95 PHE A O 1
ATOM 752 N N . ASP A 1 96 ? 6.830 3.331 -6.385 1.00 77.69 96 ASP A N 1
ATOM 753 C CA . ASP A 1 96 ? 8.061 3.852 -6.976 1.00 77.69 96 ASP A CA 1
ATOM 754 C C . ASP A 1 96 ? 9.255 2.918 -6.716 1.00 77.69 96 ASP A C 1
ATOM 756 O O . ASP A 1 96 ? 9.407 2.366 -5.622 1.00 77.69 96 ASP A O 1
ATOM 760 N N . GLN A 1 97 ? 10.052 2.703 -7.766 1.00 78.88 97 GLN A N 1
ATOM 761 C CA . GLN A 1 97 ? 11.228 1.830 -7.808 1.00 78.88 97 GLN A CA 1
ATOM 762 C C . GLN A 1 97 ? 10.978 0.365 -7.415 1.00 78.88 97 GLN A C 1
ATOM 764 O O . GLN A 1 97 ? 11.920 -0.363 -7.105 1.00 78.88 97 GLN A O 1
ATOM 769 N N . CYS A 1 98 ? 9.737 -0.128 -7.469 1.00 81.75 98 CYS A N 1
ATOM 770 C CA . CYS A 1 98 ? 9.463 -1.552 -7.270 1.00 81.75 98 CYS A CA 1
ATOM 771 C C . CYS A 1 98 ? 9.855 -2.351 -8.526 1.00 81.75 98 CYS A C 1
ATOM 773 O O . CYS A 1 98 ? 9.014 -2.799 -9.302 1.00 81.75 98 CYS A O 1
ATOM 775 N N . THR A 1 99 ? 11.161 -2.528 -8.744 1.00 84.25 99 THR A N 1
ATOM 776 C CA . THR A 1 99 ? 11.727 -3.113 -9.972 1.00 84.25 99 THR A CA 1
ATOM 777 C C . THR A 1 99 ? 11.282 -4.552 -10.215 1.00 84.25 99 THR A C 1
ATOM 779 O O . THR A 1 99 ? 11.222 -4.978 -11.361 1.00 84.25 99 THR A O 1
ATOM 782 N N . GLN A 1 100 ? 10.944 -5.301 -9.163 1.00 86.69 100 GLN A N 1
ATOM 783 C CA . GLN A 1 100 ? 10.500 -6.701 -9.223 1.00 86.69 100 GLN A CA 1
ATOM 784 C C . GLN A 1 100 ? 8.970 -6.856 -9.208 1.00 86.69 100 GLN A C 1
ATOM 786 O O . GLN A 1 100 ? 8.464 -7.982 -9.196 1.00 86.69 100 GLN A O 1
ATOM 791 N N . LEU A 1 101 ? 8.225 -5.751 -9.167 1.00 87.88 101 LEU A N 1
ATOM 792 C CA . LEU A 1 101 ? 6.769 -5.744 -9.236 1.00 87.88 101 LEU A CA 1
ATOM 793 C C . LEU A 1 101 ? 6.314 -6.169 -10.634 1.00 87.88 101 LEU A C 1
ATOM 795 O O . LEU A 1 101 ? 6.803 -5.634 -11.621 1.00 87.88 101 LEU A O 1
ATOM 799 N N . ARG A 1 102 ? 5.391 -7.129 -10.716 1.00 92.56 102 ARG A N 1
ATOM 800 C CA . ARG A 1 102 ? 4.858 -7.683 -11.971 1.00 92.56 102 ARG A CA 1
ATOM 801 C C . ARG A 1 102 ? 3.428 -7.247 -12.237 1.00 92.56 102 ARG A C 1
ATOM 803 O O . ARG A 1 102 ? 3.114 -6.855 -13.360 1.00 92.56 102 ARG A O 1
ATOM 810 N N . SER A 1 103 ? 2.574 -7.282 -11.222 1.00 91.19 103 SER A N 1
ATOM 811 C CA . SER A 1 103 ? 1.199 -6.806 -11.338 1.00 91.19 103 SER A CA 1
ATOM 812 C C . SER A 1 103 ? 0.689 -6.205 -10.035 1.00 91.19 103 SER A C 1
ATOM 814 O O . SER A 1 103 ? 1.166 -6.548 -8.951 1.00 91.19 103 SER A O 1
ATOM 816 N N . VAL A 1 104 ? -0.274 -5.289 -10.147 1.00 89.56 104 VAL A N 1
ATOM 817 C CA . VAL A 1 104 ? -0.968 -4.693 -9.001 1.00 89.56 104 VAL A CA 1
ATOM 818 C C . VAL A 1 104 ? -2.470 -4.751 -9.220 1.00 89.56 104 VAL A C 1
ATOM 820 O O . VAL A 1 104 ? -2.973 -4.210 -10.202 1.00 89.56 104 VAL A O 1
ATOM 823 N N . TYR A 1 105 ? -3.186 -5.350 -8.274 1.00 89.81 105 TYR A N 1
ATOM 824 C CA . TYR A 1 105 ? -4.644 -5.367 -8.230 1.00 89.81 105 TYR A CA 1
ATOM 825 C C . TYR A 1 105 ? -5.122 -4.378 -7.171 1.00 89.81 105 TYR A C 1
ATOM 827 O O . TYR A 1 105 ? -4.861 -4.547 -5.976 1.00 89.81 105 TYR A O 1
ATOM 835 N N . LEU A 1 106 ? -5.801 -3.329 -7.627 1.00 87.62 106 LEU A N 1
ATOM 836 C CA . LEU A 1 106 ? -6.316 -2.248 -6.800 1.00 87.62 106 LEU A CA 1
ATOM 837 C C . LEU A 1 106 ? -7.759 -2.532 -6.359 1.00 87.62 106 LEU A C 1
ATOM 839 O O . LEU A 1 106 ? -8.583 -2.921 -7.191 1.00 87.62 106 LEU A O 1
ATOM 843 N N . PRO A 1 107 ? -8.108 -2.316 -5.078 1.00 86.06 107 PRO A N 1
ATOM 844 C CA . PRO A 1 107 ? -9.465 -2.498 -4.593 1.00 86.06 107 PRO A CA 1
ATOM 845 C C . PRO A 1 107 ? -10.407 -1.423 -5.125 1.00 86.06 107 PRO A C 1
ATOM 847 O O . PRO A 1 107 ? -10.022 -0.282 -5.381 1.00 86.06 107 PRO A O 1
ATOM 850 N N . LYS A 1 108 ? -11.693 -1.776 -5.186 1.00 81.62 108 LYS A N 1
ATOM 851 C CA . LYS A 1 108 ? -12.749 -0.923 -5.746 1.00 81.62 108 LYS A CA 1
ATOM 852 C C . LYS A 1 108 ? -12.995 0.385 -5.000 1.00 81.62 108 LYS A C 1
ATOM 854 O O . LYS A 1 108 ? -13.649 1.263 -5.536 1.00 81.62 108 LYS A O 1
ATOM 859 N N . TYR A 1 109 ? -12.541 0.504 -3.755 1.00 77.31 109 TYR A N 1
ATOM 860 C CA . TYR A 1 109 ? -12.803 1.676 -2.917 1.00 77.31 109 TYR A CA 1
ATOM 861 C C . TYR A 1 109 ? -11.688 2.723 -2.972 1.00 77.31 109 TYR A C 1
ATOM 863 O O . TYR A 1 109 ? -11.757 3.690 -2.221 1.00 77.31 109 TYR A O 1
ATOM 871 N N . ILE A 1 110 ? -10.673 2.555 -3.829 1.00 77.06 110 ILE A N 1
ATOM 872 C CA . ILE A 1 110 ? -9.655 3.590 -4.022 1.00 77.06 110 ILE A CA 1
ATOM 873 C C . ILE A 1 110 ? -10.301 4.789 -4.712 1.00 77.06 110 ILE A C 1
ATOM 875 O O . ILE A 1 110 ? -10.564 4.778 -5.913 1.00 77.06 110 ILE A O 1
ATOM 879 N N . GLU A 1 111 ? -10.565 5.828 -3.926 1.00 66.12 111 GLU A N 1
ATOM 880 C CA . GLU A 1 111 ? -11.175 7.067 -4.410 1.00 66.12 111 GLU A CA 1
ATOM 881 C C . GLU A 1 111 ? -10.127 8.037 -4.949 1.00 66.12 111 GLU A C 1
ATOM 883 O O . GLU A 1 111 ? -10.442 8.884 -5.781 1.00 66.12 111 GLU A O 1
ATOM 888 N N . LYS A 1 112 ? -8.884 7.922 -4.463 1.00 60.00 112 LYS A N 1
ATOM 889 C CA . LYS A 1 112 ? -7.783 8.818 -4.810 1.00 60.00 112 LYS A CA 1
ATOM 890 C C . LYS A 1 112 ? -6.476 8.042 -4.941 1.00 60.00 112 LYS A C 1
ATOM 892 O O . LYS A 1 112 ? -5.960 7.495 -3.964 1.00 60.00 112 LYS A O 1
ATOM 897 N N . ILE A 1 113 ? -5.930 8.040 -6.153 1.00 61.12 113 ILE A N 1
ATOM 898 C CA . ILE A 1 113 ? -4.510 7.786 -6.382 1.00 61.12 113 ILE A CA 1
ATOM 899 C C . ILE A 1 113 ? -3.840 9.153 -6.385 1.00 61.12 113 ILE A C 1
ATOM 901 O O . ILE A 1 113 ? -3.993 9.938 -7.320 1.00 61.12 113 ILE A O 1
ATOM 905 N N . PHE A 1 114 ? -3.158 9.458 -5.290 1.00 56.84 114 PHE A N 1
ATOM 906 C CA . PHE A 1 114 ? -2.312 10.634 -5.214 1.00 56.84 114 PHE A CA 1
ATOM 907 C C . PHE A 1 114 ? -0.992 10.302 -5.921 1.00 56.84 114 PHE A C 1
ATOM 909 O O . PHE A 1 114 ? -0.450 9.225 -5.687 1.00 56.84 114 PHE A O 1
ATOM 916 N N . ILE A 1 115 ? -0.474 11.248 -6.712 1.00 59.22 115 ILE A N 1
ATOM 917 C CA . ILE A 1 115 ? 0.937 11.397 -7.126 1.00 59.22 115 ILE A CA 1
ATOM 918 C C . ILE A 1 115 ? 1.285 11.050 -8.586 1.00 59.22 115 ILE A C 1
ATOM 920 O O . ILE A 1 115 ? 1.115 9.940 -9.092 1.00 59.22 115 ILE A O 1
ATOM 924 N N . THR A 1 116 ? 1.925 12.040 -9.211 1.00 58.84 116 THR A N 1
ATOM 925 C CA . THR A 1 116 ? 2.852 11.937 -10.339 1.00 58.84 116 THR A CA 1
ATOM 926 C C . THR A 1 116 ? 4.050 11.075 -9.928 1.00 58.84 116 THR A C 1
ATOM 928 O O . THR A 1 116 ? 4.860 11.541 -9.135 1.00 58.84 116 THR A O 1
ATOM 931 N N . SER A 1 117 ? 4.171 9.844 -10.445 1.00 72.19 117 SER A N 1
ATOM 932 C CA . SER A 1 117 ? 5.221 8.832 -10.140 1.00 72.19 117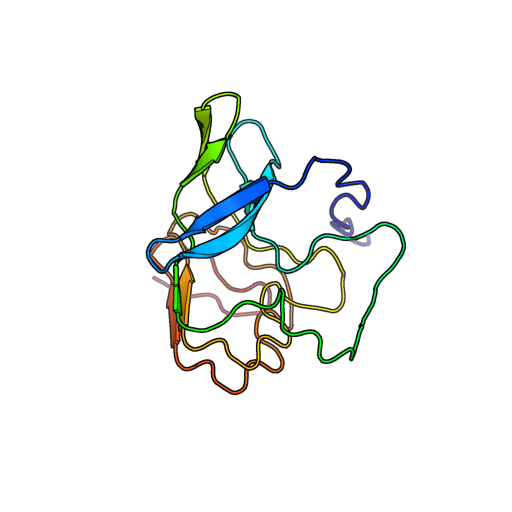 SER A CA 1
ATOM 933 C C . SER A 1 117 ? 4.781 7.606 -9.331 1.00 72.19 117 SER A C 1
ATOM 935 O O . SER A 1 117 ? 5.641 6.886 -8.826 1.00 72.19 117 SER A O 1
ATOM 937 N N . MET A 1 118 ? 3.476 7.298 -9.230 1.00 75.75 118 MET A N 1
ATOM 938 C CA . MET A 1 118 ? 3.013 6.127 -8.460 1.00 75.75 118 MET A CA 1
ATOM 939 C C . MET A 1 118 ? 3.744 4.818 -8.817 1.00 75.75 118 MET A C 1
ATOM 941 O O . MET A 1 118 ? 4.039 4.036 -7.918 1.00 75.75 118 MET A O 1
ATOM 945 N N . PHE A 1 119 ? 4.059 4.624 -10.101 1.00 81.44 119 PHE A N 1
ATOM 946 C CA . PHE A 1 119 ? 4.738 3.446 -10.651 1.00 81.44 119 PHE A CA 1
ATOM 947 C C . PHE A 1 119 ? 6.072 3.780 -11.340 1.00 81.44 119 PHE A C 1
ATOM 949 O O . PHE A 1 119 ? 6.512 3.051 -12.232 1.00 81.44 119 PHE A O 1
ATOM 956 N N . SER A 1 120 ? 6.715 4.894 -10.982 1.00 78.25 120 SER A N 1
ATOM 957 C CA . SER A 1 120 ? 8.012 5.245 -11.570 1.00 78.25 120 SER A CA 1
ATOM 958 C C . SER A 1 120 ? 9.037 4.133 -11.332 1.00 78.25 120 SER A C 1
ATOM 960 O O . SER A 1 120 ? 9.034 3.474 -10.293 1.00 78.25 120 SER A O 1
ATOM 962 N N . TYR A 1 121 ? 9.878 3.869 -12.335 1.00 80.06 121 TYR A N 1
ATOM 963 C CA . TYR A 1 121 ? 10.944 2.856 -12.289 1.00 80.06 121 TYR 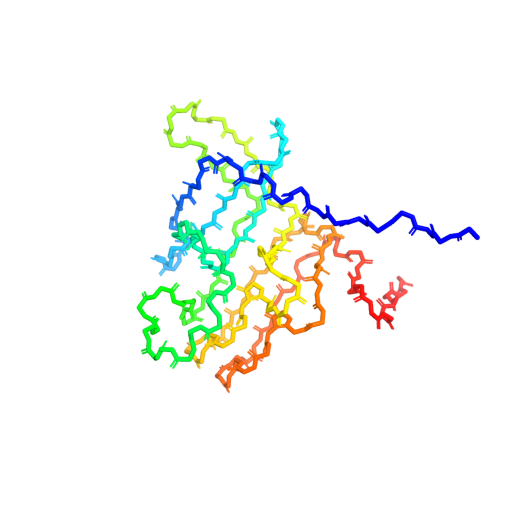A CA 1
ATOM 964 C C . TYR A 1 121 ? 10.490 1.411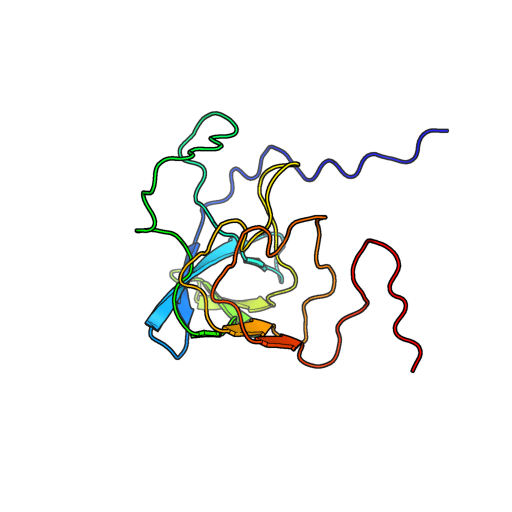 -11.960 1.00 80.06 121 TYR A C 1
ATOM 966 O O . TYR A 1 121 ? 11.299 0.571 -11.563 1.00 80.06 121 TYR A O 1
ATOM 974 N N . CYS A 1 122 ? 9.210 1.077 -12.165 1.00 82.94 122 CYS A N 1
ATOM 975 C CA . CYS A 1 122 ? 8.690 -0.293 -12.074 1.00 82.94 122 CYS A CA 1
ATOM 976 C C . CYS A 1 122 ? 8.970 -1.098 -13.356 1.00 82.94 122 CYS A C 1
ATOM 978 O O . CYS A 1 122 ? 8.050 -1.437 -14.096 1.00 82.94 122 CYS A O 1
ATOM 980 N N . TYR A 1 123 ? 10.236 -1.402 -13.648 1.00 86.69 123 TYR A N 1
ATOM 981 C CA . TYR A 1 123 ? 10.639 -1.958 -14.953 1.00 86.69 123 TYR A CA 1
ATOM 982 C C . TYR A 1 123 ? 9.982 -3.294 -15.341 1.00 86.69 123 TYR A C 1
ATOM 984 O O . TYR A 1 123 ? 9.860 -3.582 -16.528 1.00 86.69 123 TYR A O 1
ATOM 992 N N . ASN A 1 124 ? 9.563 -4.111 -14.367 1.00 88.81 124 ASN A N 1
ATOM 993 C CA . ASN A 1 124 ? 8.903 -5.396 -14.623 1.00 88.81 124 ASN A CA 1
ATOM 994 C C . ASN A 1 124 ? 7.369 -5.345 -14.526 1.00 88.81 124 ASN A C 1
ATOM 996 O O . ASN A 1 124 ? 6.729 -6.389 -14.694 1.00 88.81 124 ASN A O 1
ATOM 1000 N N . LEU A 1 125 ? 6.773 -4.176 -14.256 1.00 89.88 125 LEU A N 1
ATOM 1001 C CA . LEU A 1 125 ? 5.327 -4.045 -14.097 1.00 89.88 125 LEU A CA 1
ATOM 1002 C C . LEU A 1 125 ? 4.644 -4.210 -15.454 1.00 89.88 125 LEU A C 1
ATOM 1004 O O . LEU A 1 125 ? 4.880 -3.443 -16.382 1.00 89.88 125 LEU A O 1
ATOM 1008 N N . ARG A 1 126 ? 3.779 -5.219 -15.556 1.00 92.38 126 ARG A N 1
ATOM 1009 C CA . ARG A 1 126 ? 3.051 -5.561 -16.785 1.00 92.38 126 ARG A CA 1
ATOM 1010 C C . ARG A 1 126 ? 1.613 -5.069 -16.764 1.00 92.38 126 ARG A C 1
ATOM 1012 O O . ARG A 1 126 ? 1.108 -4.639 -17.793 1.00 92.38 126 ARG A O 1
ATOM 1019 N N . TYR A 1 127 ? 0.955 -5.144 -15.605 1.00 86.94 127 TYR A N 1
ATOM 1020 C CA . TYR A 1 127 ? -0.472 -4.847 -15.483 1.00 86.94 127 TYR A CA 1
ATOM 1021 C C . TYR A 1 127 ? -0.796 -4.126 -14.176 1.00 86.94 127 TYR A C 1
ATOM 1023 O O . TYR A 1 127 ? -0.328 -4.511 -13.103 1.00 86.94 127 TYR A O 1
ATOM 1031 N N . VAL A 1 128 ? -1.673 -3.129 -14.269 1.00 86.50 128 VAL A N 1
ATOM 1032 C CA . VAL A 1 128 ? -2.363 -2.529 -13.125 1.00 86.50 128 VAL A CA 1
ATOM 1033 C C . VAL A 1 128 ? -3.851 -2.741 -13.349 1.00 86.50 128 VAL A C 1
ATOM 1035 O O . VAL A 1 128 ? -4.416 -2.235 -14.314 1.00 86.50 128 VAL A O 1
ATOM 1038 N N . VAL A 1 129 ? -4.476 -3.521 -12.476 1.00 84.94 129 VAL A N 1
ATOM 1039 C CA . VAL A 1 129 ? -5.898 -3.851 -12.555 1.00 84.94 129 VAL A CA 1
ATOM 1040 C C . VAL A 1 129 ? -6.650 -2.964 -11.578 1.00 84.94 129 VAL A C 1
ATOM 1042 O O . VAL A 1 129 ? -6.445 -3.045 -10.368 1.00 84.94 129 VAL A O 1
ATOM 1045 N N . ILE A 1 130 ? -7.524 -2.115 -12.109 1.00 76.81 130 ILE A N 1
ATOM 1046 C CA . ILE A 1 130 ? -8.338 -1.187 -11.328 1.00 76.81 130 ILE A CA 1
ATOM 1047 C C . ILE A 1 130 ? -9.747 -1.758 -11.225 1.00 76.81 130 ILE A C 1
ATOM 1049 O O . ILE A 1 130 ? -10.439 -1.890 -12.231 1.00 76.81 130 ILE A O 1
ATOM 1053 N N . ASN A 1 131 ? -10.173 -2.114 -10.014 1.00 72.00 131 ASN A N 1
ATOM 1054 C CA . ASN A 1 131 ? -11.522 -2.623 -9.796 1.00 72.00 131 ASN A CA 1
ATOM 1055 C C 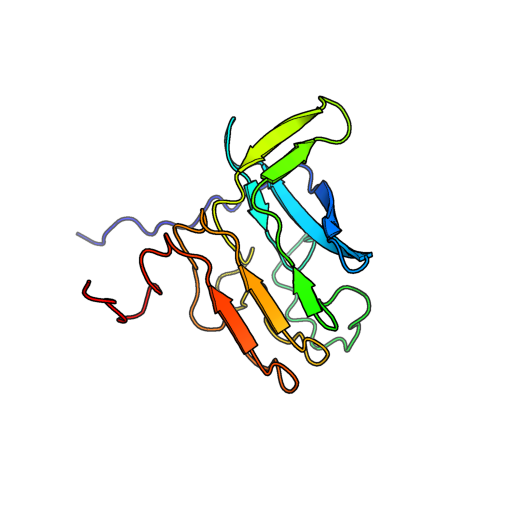. ASN A 1 131 ? -12.524 -1.455 -9.667 1.00 72.00 131 ASN A C 1
ATOM 1057 O O . ASN A 1 131 ? -12.206 -0.393 -9.129 1.00 72.00 131 ASN A O 1
ATOM 1061 N N . SER A 1 132 ? -13.731 -1.615 -10.203 1.00 56.62 132 SER A N 1
ATOM 1062 C CA . SER A 1 132 ? -14.647 -0.510 -10.517 1.00 56.62 132 SER A CA 1
ATOM 1063 C C . SER A 1 132 ? -15.244 0.186 -9.277 1.00 56.62 132 SER A C 1
ATOM 1065 O O . SER A 1 132 ? -16.225 -0.306 -8.723 1.00 56.62 132 SER A O 1
ATOM 1067 N N . LYS A 1 133 ? -14.653 1.312 -8.842 1.00 59.19 133 LYS A N 1
ATOM 1068 C CA . LYS A 1 133 ? -15.274 2.636 -8.521 1.00 59.19 133 LYS A CA 1
ATOM 1069 C C . LYS A 1 133 ? -14.222 3.765 -8.570 1.00 59.19 133 LYS A C 1
ATOM 1071 O O . LYS A 1 133 ? -14.332 4.774 -7.872 1.00 59.19 133 LYS A O 1
ATOM 1076 N N . PHE A 1 134 ? -13.156 3.557 -9.339 1.00 56.59 134 PHE A N 1
ATOM 1077 C CA . PHE A 1 134 ? -12.025 4.470 -9.401 1.00 56.59 134 PHE A CA 1
ATOM 1078 C C . PHE A 1 134 ? -12.436 5.786 -10.068 1.00 56.59 134 PHE A C 1
ATOM 1080 O O . PHE A 1 134 ? -12.882 5.780 -11.210 1.00 56.59 134 PHE A O 1
ATOM 1087 N N . LYS A 1 135 ? -12.297 6.906 -9.347 1.00 53.53 135 LYS A N 1
ATOM 1088 C CA . LYS A 1 135 ? -12.783 8.230 -9.781 1.00 53.53 135 LYS A CA 1
ATOM 1089 C C . LYS A 1 135 ? -11.779 9.033 -10.621 1.00 53.53 135 LYS A C 1
ATOM 1091 O O . LYS A 1 135 ? -12.081 10.158 -10.996 1.00 53.53 135 LYS A O 1
ATOM 1096 N N . GLY A 1 136 ? -10.606 8.471 -10.921 1.00 50.78 136 GLY A N 1
ATOM 1097 C CA . GLY A 1 136 ? -9.621 9.071 -11.826 1.00 50.78 136 GLY A CA 1
ATOM 1098 C C . GLY A 1 136 ? -8.234 9.270 -11.213 1.00 50.78 136 GLY A C 1
ATOM 1099 O O . GLY A 1 136 ? -8.036 9.227 -9.996 1.00 50.78 136 GLY A O 1
ATOM 1100 N N . PHE A 1 137 ? -7.251 9.479 -12.088 1.00 52.59 137 PHE A N 1
ATOM 1101 C CA . PHE A 1 137 ? -5.900 9.886 -11.708 1.00 52.59 137 PHE A CA 1
ATOM 1102 C C . PHE A 1 137 ? -5.873 11.404 -11.538 1.00 52.59 137 PHE A C 1
ATOM 1104 O O . PHE A 1 137 ? -6.313 12.137 -12.426 1.00 52.59 137 PHE A O 1
ATOM 1111 N N . HIS A 1 138 ? -5.339 11.903 -10.422 1.00 46.56 138 HIS A N 1
ATOM 1112 C CA . HIS A 1 138 ? -5.114 13.339 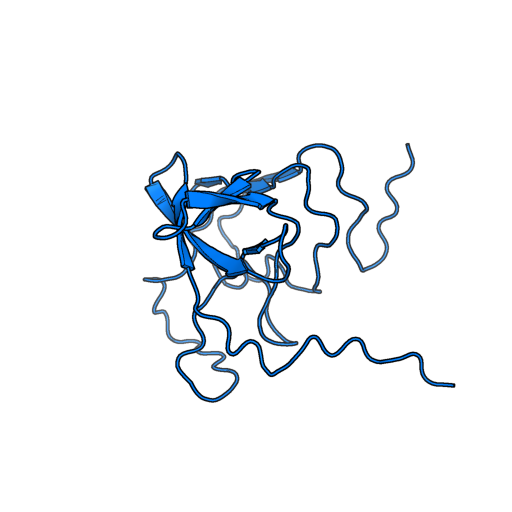-10.295 1.00 46.56 138 HIS A CA 1
ATOM 1113 C C . HIS A 1 138 ? -3.937 13.722 -11.207 1.00 46.56 138 HIS A C 1
ATOM 1115 O O . HIS A 1 138 ? -2.795 13.354 -10.939 1.00 46.56 138 HIS A O 1
ATOM 1121 N N . GLY A 1 139 ? -4.252 14.360 -12.339 1.00 45.66 139 GLY A N 1
ATOM 1122 C CA . GLY A 1 139 ? -3.316 14.577 -13.450 1.00 45.66 139 GLY A CA 1
ATOM 1123 C C . GLY A 1 139 ? -3.935 14.619 -14.855 1.00 45.66 139 GLY A C 1
ATOM 1124 O O . GLY A 1 139 ? -3.183 14.697 -15.819 1.00 45.66 139 GLY A O 1
ATOM 1125 N N . GLY A 1 140 ? -5.269 14.596 -14.994 1.00 36.38 140 GLY A N 1
ATOM 1126 C CA . GLY A 1 140 ? -5.944 14.893 -16.268 1.00 36.38 140 GLY A CA 1
ATOM 1127 C C . GLY A 1 140 ? -6.467 13.688 -17.052 1.00 36.38 140 GLY A C 1
ATOM 1128 O O . GLY A 1 140 ? -6.478 13.732 -18.276 1.00 36.38 140 GLY A O 1
ATOM 1129 N N . VAL A 1 141 ? -6.920 12.626 -16.381 1.00 39.81 141 VAL A N 1
ATOM 1130 C CA . VAL A 1 141 ? -7.711 11.583 -17.054 1.00 39.81 141 VAL A CA 1
ATOM 1131 C C . VAL A 1 141 ? -9.085 11.512 -16.401 1.00 39.81 141 VAL A C 1
ATOM 1133 O O . VAL A 1 141 ? -9.268 10.843 -15.382 1.00 39.81 141 VAL A O 1
ATOM 1136 N N . GLU A 1 142 ? -10.034 12.242 -16.986 1.00 40.50 142 GLU A N 1
ATOM 1137 C CA . GLU A 1 142 ? -11.462 11.986 -16.812 1.00 40.50 142 GLU A CA 1
ATOM 1138 C C . GLU A 1 142 ? -11.800 10.712 -17.588 1.00 40.50 142 GLU A C 1
ATOM 1140 O O . GLU A 1 142 ? -11.534 10.612 -18.785 1.00 40.50 142 GLU A O 1
ATOM 1145 N N . ILE A 1 143 ? -12.348 9.715 -16.898 1.00 45.22 143 ILE A N 1
ATOM 1146 C CA . ILE A 1 143 ? -12.947 8.552 -17.548 1.00 45.22 143 ILE A CA 1
ATOM 1147 C C . ILE A 1 143 ? -14.441 8.865 -17.602 1.00 45.22 143 ILE A C 1
ATOM 1149 O O . ILE A 1 143 ? -15.105 8.844 -16.567 1.00 45.22 143 ILE A O 1
ATOM 1153 N N . SER A 1 144 ? -14.933 9.254 -18.778 1.00 37.09 144 SER A N 1
ATOM 1154 C CA . SER A 1 144 ? -16.366 9.423 -19.024 1.00 37.09 144 SER A CA 1
ATOM 1155 C C . SER A 1 144 ? -17.040 8.051 -19.064 1.00 37.09 144 SER A C 1
ATOM 1157 O O . SER A 1 144 ? -16.525 7.147 -19.726 1.00 37.09 144 SER A O 1
ATOM 1159 N N . GLU A 1 145 ? -18.161 7.919 -18.353 1.00 45.84 145 GLU A N 1
ATOM 1160 C CA . GLU A 1 145 ? -19.073 6.766 -18.434 1.00 45.84 145 GLU A CA 1
ATOM 1161 C C . GLU A 1 145 ? -19.723 6.633 -19.818 1.00 45.84 145 GLU A C 1
ATOM 1163 O O . GLU A 1 145 ? -19.997 7.680 -20.453 1.00 45.84 145 GLU A O 1
#

Secondary structure (DSSP, 8-state):
---------TT--SPPEEEE-TTS-EEEEEE-SSSEEEEES----SSS--------GGGS--EEEE--SEEE-TTT--EEEEEEE--SSTT--TTTT-TTEEEEEE-TT--EE--TTTTTT-TT--EEEE-S----BTTTB----

pLDDT: mean 70.84, std 19.72, range [29.98, 94.69]

Radius of gyration: 15.12 Å; chain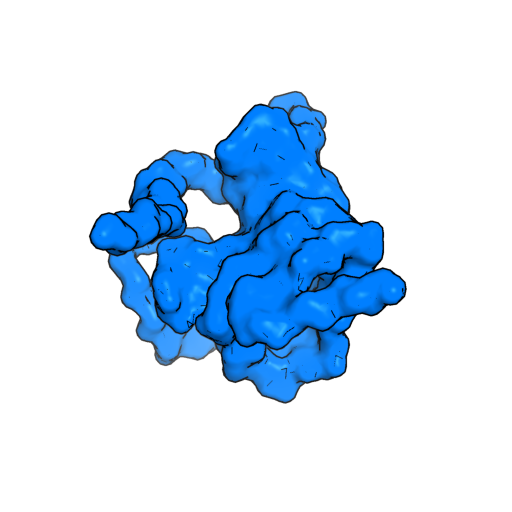s: 1; bounding box: 39×47×37 Å